Protein AF-A0A7L1SCZ1-F1 (afdb_monomer_lite)

pLDDT: mean 82.38, std 17.77, range [48.75, 98.0]

InterPro domains:
  IPR000558 Histone H2B [PR00621] (38-56)
  IPR000558 Histone H2B [PR00621] (57-77)
  IPR000558 Histone H2B [PR00621] (79-95)
  IPR000558 Histone H2B [PTHR23428] (9-95)
  IPR000558 Histone H2B [SM00427] (28-95)
  IPR007125 Core Histone H2A/H2B/H3 domain [PF00125] (20-95)
  IPR009072 Histone-fold [G3DSA:1.10.20.10] (2-95)
  IPR009072 Histone-fold [SSF47113] (8-95)

Organism: NCBI:txid3150915

Secondary structure (DSSP, 8-state):
-PPPPPPPPPPPPPP------------STT-------THHHHHHHHHHH-TT----HHHHHHHHHHHHHHHHHHHHHHHHHHHHTT-SS--TTT-

Sequence (95 aa):
MPEPAKSAPAPKKGSKKAVTKTQKKGDKKRRKTRKESYSIYVYKVLKQVHPDTGISSKAMGIMNSFVNDIFERIAGEASRLAHYNKRSTITSREI

Structure (mmCIF, N/CA/C/O backbone):
data_AF-A0A7L1SCZ1-F1
#
_entry.id   AF-A0A7L1SCZ1-F1
#
loop_
_atom_site.group_PDB
_atom_site.id
_atom_site.type_symbol
_atom_site.label_atom_id
_atom_site.label_alt_id
_atom_site.label_comp_id
_atom_site.label_asym_id
_atom_site.label_entity_id
_atom_site.label_seq_id
_atom_site.pdbx_PDB_ins_code
_atom_site.Cartn_x
_atom_site.Cartn_y
_atom_site.Cartn_z
_atom_site.occupancy
_atom_site.B_iso_or_equiv
_atom_site.auth_seq_id
_atom_site.auth_comp_id
_atom_site.auth_asym_id
_atom_site.auth_atom_id
_atom_site.pdbx_PDB_model_num
ATOM 1 N N . MET A 1 1 ? -47.213 -6.823 -54.169 1.00 48.75 1 MET A N 1
ATOM 2 C CA . MET A 1 1 ? -45.809 -6.760 -53.712 1.00 48.75 1 MET A CA 1
ATOM 3 C C . MET A 1 1 ? -45.762 -5.871 -52.476 1.00 48.75 1 MET A C 1
ATOM 5 O O . MET A 1 1 ? -46.097 -4.703 -52.625 1.00 48.75 1 MET A O 1
ATOM 9 N N . PRO A 1 2 ? -45.471 -6.393 -51.272 1.00 52.00 2 PRO A N 1
ATOM 10 C CA . PRO A 1 2 ? -45.299 -5.564 -50.080 1.00 52.00 2 PRO A CA 1
ATOM 11 C C . PRO A 1 2 ? -43.898 -4.923 -50.067 1.00 52.00 2 PRO A C 1
ATOM 13 O O . PRO A 1 2 ? -42.921 -5.566 -50.448 1.00 52.00 2 PRO A O 1
ATOM 16 N N . GLU A 1 3 ? -43.805 -3.656 -49.661 1.00 54.50 3 GLU A N 1
ATOM 17 C CA . GLU A 1 3 ? -42.536 -2.927 -49.497 1.00 54.50 3 GLU A CA 1
ATOM 18 C C . GLU A 1 3 ? -41.696 -3.489 -48.328 1.00 54.50 3 GLU A C 1
ATOM 20 O O . GLU A 1 3 ? -42.262 -3.971 -47.342 1.00 54.50 3 GLU A O 1
ATOM 25 N N . PRO A 1 4 ? -40.349 -3.423 -48.386 1.00 54.88 4 PRO A N 1
ATOM 26 C CA . PRO A 1 4 ? -39.496 -3.929 -47.318 1.00 54.88 4 PRO A CA 1
ATOM 27 C C . PRO A 1 4 ? -39.515 -2.993 -46.098 1.00 54.88 4 PRO A C 1
ATOM 29 O O . PRO A 1 4 ? -39.443 -1.768 -46.214 1.00 54.88 4 PRO A O 1
ATOM 32 N N . ALA A 1 5 ? -39.587 -3.588 -44.907 1.00 59.38 5 ALA A N 1
ATOM 33 C CA . ALA A 1 5 ? -39.615 -2.888 -43.627 1.00 59.38 5 ALA A CA 1
ATOM 34 C C . ALA A 1 5 ? -38.358 -2.020 -43.414 1.00 59.38 5 ALA A C 1
ATOM 36 O O . ALA A 1 5 ? -37.227 -2.503 -43.488 1.00 59.38 5 ALA A O 1
ATOM 37 N N . LYS A 1 6 ? -38.556 -0.732 -43.100 1.00 58.88 6 LYS A N 1
ATOM 38 C CA . LYS A 1 6 ? -37.476 0.198 -42.736 1.00 58.88 6 LYS A CA 1
ATOM 39 C C . LYS A 1 6 ? -36.841 -0.225 -41.407 1.00 58.88 6 LYS A C 1
ATOM 41 O O . LYS A 1 6 ? -37.489 -0.198 -40.364 1.00 58.88 6 LYS A O 1
ATOM 46 N N . SER A 1 7 ? -35.557 -0.568 -41.446 1.00 62.34 7 SER A N 1
ATOM 47 C CA . SER A 1 7 ? -34.710 -0.787 -40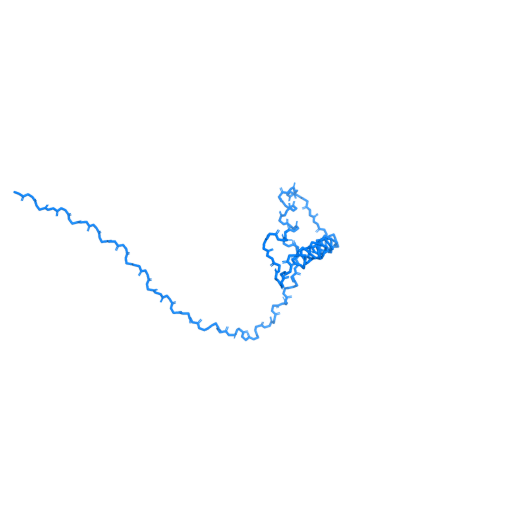.270 1.00 62.34 7 SER A CA 1
ATOM 48 C C . SER A 1 7 ? -34.615 0.479 -39.407 1.00 62.34 7 SER A C 1
ATOM 50 O O . SER A 1 7 ? -34.408 1.575 -39.934 1.00 62.34 7 SER A O 1
ATOM 52 N N . ALA A 1 8 ? -34.734 0.322 -38.085 1.00 63.66 8 ALA A N 1
ATOM 53 C CA . ALA A 1 8 ? -34.633 1.410 -37.114 1.00 63.66 8 ALA A CA 1
ATOM 54 C C . ALA A 1 8 ? -33.282 2.161 -37.214 1.00 63.66 8 ALA A C 1
ATOM 56 O O . A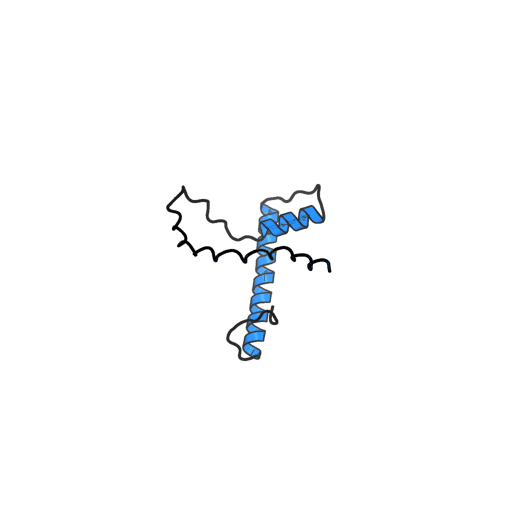LA A 1 8 ? -32.252 1.528 -37.464 1.00 63.66 8 ALA A O 1
ATOM 57 N N . PRO A 1 9 ? -33.240 3.493 -37.003 1.00 57.94 9 PRO A N 1
ATOM 58 C CA . PRO A 1 9 ? -31.997 4.250 -37.096 1.00 57.94 9 PRO A CA 1
ATOM 59 C C . PRO A 1 9 ? -31.035 3.880 -35.958 1.00 57.94 9 PRO A C 1
ATOM 61 O O . PRO A 1 9 ? -31.393 3.945 -34.783 1.00 57.94 9 PRO A O 1
ATOM 64 N N . ALA A 1 10 ? -29.793 3.536 -36.307 1.00 65.81 10 ALA A N 1
ATOM 65 C CA . ALA A 1 10 ? -28.718 3.289 -35.348 1.00 65.81 10 ALA A CA 1
ATOM 66 C C . ALA A 1 10 ? -28.426 4.539 -34.481 1.00 65.81 10 ALA A C 1
ATOM 68 O O . ALA A 1 10 ? -28.503 5.669 -34.981 1.00 65.81 10 ALA A O 1
ATOM 69 N N . PRO A 1 11 ? -28.056 4.375 -33.194 1.00 57.38 11 PRO A N 1
ATOM 70 C CA . PRO A 1 11 ? -27.826 5.501 -32.296 1.00 57.38 11 PRO A CA 1
ATOM 71 C C . PRO A 1 11 ? -26.616 6.320 -32.762 1.00 57.38 11 PRO A C 1
ATOM 73 O O . PRO A 1 11 ? -25.507 5.805 -32.922 1.00 57.38 11 PRO A O 1
ATOM 76 N N . LYS A 1 12 ? -26.826 7.623 -32.985 1.00 64.75 12 LYS A N 1
ATOM 77 C CA . LYS A 1 12 ? -25.767 8.552 -33.399 1.00 64.75 12 LYS A CA 1
ATOM 78 C C . LYS A 1 12 ? -24.700 8.649 -32.303 1.00 64.75 12 LYS A C 1
ATOM 80 O O . LYS A 1 12 ? -24.985 9.017 -31.165 1.00 64.75 12 LYS A O 1
ATOM 85 N N . LYS A 1 13 ? -23.459 8.329 -32.679 1.00 61.53 13 LYS A N 1
ATOM 86 C CA . LYS A 1 13 ? -22.248 8.398 -31.852 1.00 61.53 13 LYS A CA 1
ATOM 87 C C . LYS A 1 13 ? -22.113 9.802 -31.248 1.00 61.53 13 LYS A C 1
ATOM 89 O O . LYS A 1 13 ? -21.985 10.779 -31.982 1.00 61.53 13 LYS A O 1
ATOM 94 N N . GLY A 1 14 ? -22.179 9.882 -29.918 1.00 59.28 14 GLY A N 1
ATOM 95 C CA . GLY A 1 14 ? -22.166 11.134 -29.165 1.00 59.28 14 GLY A CA 1
ATOM 96 C C . GLY A 1 14 ? -20.988 12.034 -29.537 1.00 59.28 14 GLY A C 1
ATOM 97 O O . GLY A 1 14 ? -19.837 11.599 -29.600 1.00 59.28 14 GLY A O 1
ATOM 98 N N . SER A 1 15 ? -21.297 13.301 -29.792 1.00 62.28 15 SER A N 1
ATOM 99 C CA . SER A 1 15 ? -20.349 14.371 -30.084 1.00 62.28 15 SER A CA 1
ATOM 100 C C . SER A 1 15 ? -19.286 14.488 -28.987 1.00 62.28 15 SER A C 1
ATOM 102 O O . SER A 1 15 ? -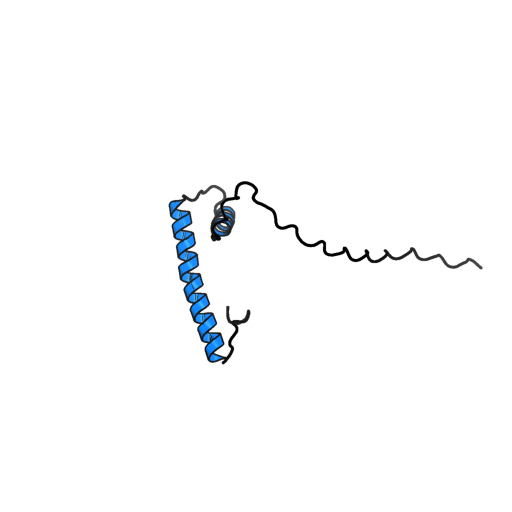19.608 14.552 -27.798 1.00 62.28 15 SER A O 1
ATOM 104 N N . LYS A 1 16 ? -18.011 14.522 -29.400 1.00 63.41 16 LYS A N 1
ATOM 105 C CA . LYS A 1 16 ? -16.841 14.719 -28.531 1.00 63.41 16 LYS A CA 1
ATOM 106 C C . LYS A 1 16 ? -17.083 15.916 -27.605 1.00 63.41 16 LYS A C 1
ATOM 108 O O . LYS A 1 16 ? -17.166 17.048 -28.074 1.00 63.41 16 LYS A O 1
ATOM 113 N N . LYS A 1 17 ? -17.174 15.676 -26.292 1.00 62.97 17 LYS A N 1
ATOM 114 C CA . LYS A 1 17 ? -17.150 16.758 -25.300 1.00 62.97 17 LYS A CA 1
ATOM 115 C C . LYS A 1 17 ? -15.793 17.453 -25.397 1.00 62.97 17 LYS A C 1
ATOM 117 O O . LYS A 1 17 ? -14.759 16.812 -25.220 1.00 62.97 17 LYS A O 1
ATOM 122 N N . ALA A 1 18 ? -15.810 18.748 -25.705 1.00 62.75 18 ALA A N 1
ATOM 123 C CA . ALA A 1 18 ? -14.624 19.587 -25.664 1.00 62.75 18 ALA A CA 1
ATOM 124 C C . ALA A 1 18 ? -14.027 19.547 -24.250 1.00 62.75 18 ALA A C 1
ATOM 126 O O . ALA A 1 18 ? -14.743 19.694 -23.257 1.00 62.75 18 ALA A O 1
ATOM 127 N N . VAL A 1 19 ? -12.717 19.321 -24.159 1.00 63.31 19 VAL A N 1
ATOM 128 C CA . VAL A 1 19 ? -11.989 19.327 -22.889 1.00 63.31 19 VAL A CA 1
ATOM 129 C C . VAL A 1 19 ? -11.921 20.772 -22.403 1.00 63.31 19 VAL A C 1
ATOM 131 O O . VAL A 1 19 ? -11.090 21.559 -22.848 1.00 63.31 19 VAL A O 1
ATOM 134 N N . THR A 1 20 ? -12.829 21.149 -21.506 1.00 61.12 20 THR A N 1
ATOM 135 C CA . THR A 1 20 ? -12.758 22.434 -20.808 1.00 61.12 20 THR A CA 1
ATOM 136 C C . THR A 1 20 ? -11.546 22.434 -19.885 1.00 61.12 20 THR A C 1
ATOM 138 O O . THR A 1 20 ? -11.416 21.560 -19.026 1.00 61.12 20 THR A O 1
ATOM 141 N N . LYS A 1 21 ? -10.669 23.427 -20.064 1.00 59.97 21 LYS A N 1
ATOM 142 C CA . LYS A 1 21 ? -9.484 23.690 -19.240 1.00 59.97 21 LYS A CA 1
ATOM 143 C C . LYS A 1 21 ? -9.879 23.659 -17.759 1.00 59.97 21 LYS A C 1
ATOM 145 O O . LYS A 1 21 ? -10.722 24.442 -17.323 1.00 59.97 21 LYS A O 1
ATOM 150 N N . THR A 1 22 ? -9.299 22.736 -16.997 1.00 60.53 22 THR A N 1
ATOM 151 C CA . THR A 1 22 ? -9.562 22.561 -15.566 1.00 60.53 22 THR A CA 1
ATOM 152 C C . THR A 1 22 ? -9.253 23.869 -14.842 1.00 60.53 22 THR A C 1
ATOM 154 O O . THR A 1 22 ? -8.100 24.298 -14.781 1.00 60.53 22 THR A O 1
ATOM 157 N N . GLN A 1 23 ? -10.281 24.533 -14.307 1.00 59.25 23 GLN A N 1
ATOM 158 C CA . GLN A 1 23 ? -10.094 25.706 -13.458 1.00 59.25 23 GLN A CA 1
ATOM 159 C C . GLN A 1 23 ? -9.224 25.304 -12.258 1.00 59.25 23 GLN A C 1
ATOM 161 O O . GLN A 1 23 ? -9.579 24.389 -11.508 1.00 59.25 23 GLN A O 1
ATOM 166 N N . LYS A 1 24 ? -8.082 25.983 -12.068 1.00 58.88 24 LYS A N 1
ATOM 167 C CA . LYS A 1 24 ? -7.315 25.914 -10.817 1.00 58.88 24 LYS A CA 1
ATOM 168 C C . LYS A 1 24 ? -8.268 26.329 -9.697 1.00 58.88 24 LYS A C 1
ATOM 170 O O . LYS A 1 24 ? -8.646 27.493 -9.610 1.00 58.88 24 LYS A O 1
ATOM 175 N N . LYS A 1 25 ? -8.696 25.368 -8.874 1.00 57.56 25 LYS A N 1
ATOM 176 C CA . LYS A 1 25 ? -9.478 25.636 -7.663 1.00 57.56 25 LYS A CA 1
ATOM 177 C C . LYS A 1 25 ? -8.629 26.519 -6.751 1.00 57.56 25 LYS A C 1
ATOM 179 O O . LYS A 1 25 ? -7.741 26.019 -6.067 1.00 57.56 25 LYS A O 1
ATOM 184 N N . GLY A 1 26 ? -8.906 27.820 -6.795 1.00 49.47 26 GLY A N 1
ATOM 185 C CA . GLY A 1 26 ? -8.409 28.797 -5.839 1.00 49.47 26 GLY A CA 1
ATOM 186 C C . GLY A 1 26 ? -8.803 28.417 -4.415 1.00 49.47 26 GLY A C 1
ATOM 187 O O . GLY A 1 26 ? -9.781 27.694 -4.193 1.00 49.47 26 GLY A O 1
ATOM 188 N N . ASP A 1 27 ? -7.981 28.889 -3.485 1.00 55.66 27 ASP A N 1
ATOM 189 C CA . ASP A 1 27 ? -7.944 28.658 -2.044 1.00 55.66 27 ASP A CA 1
ATOM 190 C C . ASP A 1 27 ? -9.306 28.615 -1.328 1.00 55.66 27 ASP A C 1
ATOM 192 O O . ASP A 1 27 ? -9.688 29.498 -0.563 1.00 55.66 27 ASP A O 1
ATOM 196 N N . LYS A 1 28 ? -10.024 27.498 -1.468 1.00 58.00 28 LYS A N 1
ATOM 197 C CA . LYS A 1 28 ? -10.989 27.063 -0.456 1.00 58.00 28 LYS A CA 1
ATOM 198 C C . LYS A 1 28 ? -10.184 26.542 0.723 1.00 58.00 28 LYS A C 1
ATOM 200 O O . LYS A 1 28 ? -9.644 25.442 0.606 1.00 58.00 28 LYS A O 1
ATOM 205 N N . LYS A 1 29 ? -10.096 27.343 1.799 1.00 60.78 29 LYS A N 1
ATOM 206 C CA . LYS A 1 29 ? -9.672 26.996 3.178 1.00 60.78 29 LYS A CA 1
ATOM 207 C C . LYS A 1 29 ? -9.168 25.549 3.248 1.00 60.78 29 LYS A C 1
ATOM 209 O O . LYS A 1 29 ? -9.956 24.616 3.404 1.00 60.78 29 LYS A O 1
ATOM 214 N N . ARG A 1 30 ? -7.875 25.401 2.923 1.00 58.53 30 ARG A N 1
ATOM 215 C CA . ARG A 1 30 ? -7.230 24.173 2.436 1.00 58.53 30 ARG A CA 1
ATOM 216 C C . ARG A 1 30 ? -7.769 22.936 3.150 1.00 58.53 30 ARG A C 1
ATOM 218 O O . ARG A 1 30 ? -7.495 22.729 4.330 1.00 58.53 30 ARG A O 1
ATOM 225 N N . ARG A 1 31 ? -8.487 22.079 2.410 1.00 62.03 31 ARG A N 1
ATOM 226 C CA . ARG A 1 31 ? -8.591 20.650 2.743 1.00 62.03 31 ARG A CA 1
ATOM 227 C C . ARG A 1 31 ? -7.182 20.218 3.132 1.00 62.03 31 ARG A C 1
ATOM 229 O O . ARG A 1 31 ? -6.294 20.316 2.287 1.00 62.03 31 ARG A O 1
ATOM 236 N N . LYS A 1 32 ? -6.982 19.828 4.397 1.00 61.41 32 LYS A N 1
ATOM 237 C CA . LYS A 1 32 ? -5.713 19.285 4.894 1.00 61.41 32 LYS A CA 1
ATOM 238 C C . LYS A 1 32 ? -5.210 18.330 3.823 1.00 61.41 32 LYS A C 1
ATOM 240 O O . LYS A 1 32 ? -5.931 17.382 3.505 1.00 61.41 32 LYS A O 1
ATOM 245 N N . THR A 1 33 ? -4.074 18.653 3.203 1.00 57.16 33 THR A N 1
ATOM 246 C CA . THR A 1 33 ? -3.461 17.839 2.154 1.00 57.16 33 THR A CA 1
ATOM 247 C C . THR A 1 33 ? -3.476 16.423 2.690 1.00 57.16 33 THR A C 1
ATOM 249 O O . THR A 1 33 ? -2.928 16.170 3.768 1.00 57.16 33 THR A O 1
ATOM 252 N N . ARG A 1 34 ? -4.274 15.552 2.067 1.00 60.09 34 ARG A N 1
ATOM 253 C CA . ARG A 1 34 ? -4.479 14.209 2.593 1.00 60.09 34 ARG A CA 1
ATOM 254 C C . ARG A 1 34 ? -3.095 13.580 2.601 1.00 60.09 34 ARG A C 1
ATOM 256 O O . ARG A 1 34 ? -2.522 13.424 1.531 1.00 60.09 34 ARG A O 1
ATOM 263 N N . LYS A 1 35 ? -2.549 13.288 3.786 1.00 70.12 35 LYS A N 1
ATOM 264 C CA . LYS A 1 35 ? -1.341 12.469 3.870 1.00 70.12 35 LYS A CA 1
ATOM 265 C C . LYS A 1 35 ? -1.683 11.168 3.158 1.00 70.12 35 LYS A C 1
ATOM 267 O O . LYS A 1 35 ? -2.650 10.509 3.544 1.00 70.12 35 LYS A O 1
ATOM 272 N N . GLU A 1 36 ? -0.972 10.882 2.078 1.00 74.56 36 GLU A N 1
ATOM 273 C CA . GLU A 1 36 ? -1.090 9.604 1.397 1.00 74.56 36 GLU A CA 1
ATOM 274 C C . GLU A 1 36 ? -0.692 8.530 2.411 1.00 74.56 36 GLU A C 1
ATOM 276 O O . GLU A 1 36 ? 0.385 8.577 3.003 1.00 74.56 36 GLU A O 1
ATOM 281 N N . SER A 1 37 ? -1.643 7.657 2.737 1.00 88.19 37 SER A N 1
ATOM 282 C CA . SER A 1 37 ? -1.479 6.610 3.739 1.00 88.19 37 SER A CA 1
ATOM 283 C C . SER A 1 37 ? -2.268 5.376 3.328 1.00 88.19 37 SER A C 1
ATOM 285 O O . SER A 1 37 ? -3.308 5.464 2.664 1.00 88.19 37 SER A O 1
ATOM 287 N N . TYR A 1 38 ? -1.818 4.218 3.799 1.00 93.62 38 TYR A N 1
ATOM 288 C CA . TYR A 1 38 ? -2.465 2.933 3.545 1.00 93.62 38 TYR A CA 1
ATOM 289 C C . TYR A 1 38 ? -3.699 2.695 4.428 1.00 93.62 38 TYR A C 1
ATOM 291 O O . TYR A 1 38 ? -4.349 1.656 4.329 1.00 93.62 38 TYR A O 1
ATOM 299 N N . SER A 1 39 ? -4.082 3.669 5.261 1.00 91.75 39 SER A N 1
ATOM 300 C CA . SER A 1 39 ? -5.129 3.522 6.281 1.00 91.75 39 SER A CA 1
ATOM 301 C C . SER A 1 39 ? -6.497 3.123 5.715 1.00 91.75 39 SER A C 1
ATOM 303 O O . SER A 1 39 ? -7.254 2.423 6.382 1.00 91.75 39 SER A O 1
ATOM 305 N N . ILE A 1 40 ? -6.815 3.530 4.479 1.00 93.56 40 ILE A N 1
ATOM 306 C CA . ILE A 1 40 ? -8.056 3.119 3.799 1.00 93.56 40 ILE A CA 1
ATOM 307 C C . ILE A 1 40 ? -8.083 1.600 3.620 1.00 93.56 40 ILE A C 1
ATOM 309 O O . ILE A 1 40 ? -9.104 0.965 3.871 1.00 93.56 40 ILE A O 1
ATOM 313 N N . TYR A 1 41 ? -6.970 1.028 3.164 1.00 95.62 41 TYR A N 1
ATOM 314 C CA . TYR A 1 41 ? -6.867 -0.391 2.847 1.00 95.62 41 TYR A CA 1
ATOM 315 C C . TYR A 1 41 ? -6.803 -1.230 4.115 1.00 95.62 41 TYR A C 1
ATOM 317 O O . TYR A 1 41 ? -7.511 -2.227 4.200 1.00 95.62 41 TYR A O 1
ATOM 325 N N . VAL A 1 42 ? -6.066 -0.767 5.131 1.00 95.56 42 VAL A N 1
ATOM 326 C CA . VAL A 1 42 ? -6.051 -1.412 6.452 1.00 95.56 42 VAL A CA 1
ATOM 327 C C . VAL A 1 42 ? -7.473 -1.508 7.010 1.00 95.56 42 VAL A C 1
ATOM 329 O O . VAL A 1 42 ? -7.884 -2.575 7.449 1.00 95.56 42 VAL A O 1
ATOM 332 N N . TYR A 1 43 ? -8.265 -0.431 6.927 1.00 95.69 43 TYR A N 1
ATOM 333 C CA . TYR A 1 43 ? -9.653 -0.452 7.394 1.00 95.69 43 TYR A CA 1
ATOM 334 C C . TYR A 1 43 ? -10.554 -1.370 6.556 1.00 95.69 43 TYR A C 1
ATOM 336 O O . TYR A 1 43 ? -11.346 -2.127 7.113 1.00 95.69 43 TYR A O 1
ATOM 344 N N . LYS A 1 44 ? -10.429 -1.325 5.221 1.00 96.62 44 LYS A N 1
ATOM 345 C CA . LYS A 1 44 ? -11.210 -2.180 4.314 1.00 96.62 44 LYS A CA 1
ATOM 346 C C . LYS A 1 44 ? -10.960 -3.664 4.571 1.00 96.62 44 LYS A C 1
ATOM 348 O O . LYS A 1 44 ? -11.919 -4.408 4.738 1.00 96.62 44 LYS A O 1
ATOM 353 N N . VAL A 1 45 ? -9.692 -4.075 4.632 1.00 97.50 45 VAL A N 1
ATOM 354 C CA . VAL A 1 45 ? -9.323 -5.474 4.877 1.00 97.50 45 VAL A CA 1
ATOM 355 C C . VAL A 1 45 ? -9.765 -5.890 6.272 1.00 97.50 45 VAL A C 1
ATOM 357 O O . VAL A 1 45 ? -10.413 -6.921 6.402 1.00 97.50 45 VAL A O 1
ATOM 360 N N . LEU A 1 46 ? -9.520 -5.061 7.296 1.00 97.31 46 LEU A N 1
ATOM 361 C CA . LEU A 1 46 ? -9.947 -5.356 8.664 1.00 97.31 46 LEU A CA 1
ATOM 362 C C . LEU A 1 46 ? -11.452 -5.623 8.750 1.00 97.31 46 LEU A C 1
ATOM 364 O O . LEU A 1 46 ? -11.842 -6.604 9.363 1.00 97.31 46 LEU A O 1
ATOM 368 N N . LYS A 1 47 ? -12.297 -4.798 8.121 1.00 97.06 47 LYS A N 1
ATOM 369 C CA . LYS A 1 47 ? -13.754 -5.007 8.145 1.00 97.06 47 LYS A CA 1
ATOM 370 C C . LYS A 1 47 ? -14.223 -6.187 7.305 1.00 97.06 47 LYS A C 1
ATOM 372 O O . LYS A 1 47 ? -15.279 -6.735 7.599 1.00 97.06 47 LYS A O 1
ATOM 377 N N . GLN A 1 48 ? -13.449 -6.591 6.304 1.00 97.81 48 GLN A N 1
ATOM 378 C CA . GLN A 1 48 ? -13.722 -7.806 5.546 1.00 97.81 48 GLN A CA 1
ATOM 379 C C . GLN A 1 48 ? -13.452 -9.072 6.376 1.00 97.81 48 GLN A C 1
ATOM 381 O O . GLN A 1 48 ? -14.212 -10.026 6.256 1.00 97.81 48 GLN A O 1
ATOM 386 N N . VAL A 1 49 ? -12.403 -9.088 7.210 1.00 98.00 49 VAL A N 1
ATOM 387 C CA . VAL A 1 49 ? -12.048 -10.263 8.037 1.00 98.00 49 VAL A CA 1
ATOM 388 C C . VAL A 1 49 ? -12.681 -10.253 9.434 1.00 98.00 49 VAL A C 1
ATOM 390 O O . VAL A 1 49 ? -13.017 -11.306 9.964 1.00 98.00 49 VAL A O 1
ATOM 393 N N . HIS A 1 50 ? -12.874 -9.071 10.023 1.00 97.50 50 HIS A N 1
ATOM 394 C CA . HIS A 1 50 ? -13.404 -8.862 11.373 1.00 97.50 50 HIS A CA 1
ATOM 395 C C . HIS A 1 50 ? -14.374 -7.662 11.400 1.00 97.50 50 HIS A C 1
ATOM 397 O O . HIS A 1 50 ? -13.983 -6.539 11.749 1.00 97.50 50 HIS A O 1
ATOM 403 N N . PRO A 1 51 ? -15.657 -7.873 11.048 1.00 97.31 51 PRO A N 1
ATOM 404 C CA . PRO A 1 51 ? -16.657 -6.805 10.962 1.00 97.31 51 PRO A CA 1
ATOM 405 C C . PRO A 1 51 ? -16.869 -6.037 12.273 1.00 97.31 51 PRO A C 1
ATOM 407 O O . PRO A 1 51 ? -17.027 -4.814 12.247 1.00 97.31 51 PRO A O 1
ATOM 410 N N . ASP A 1 52 ? -16.778 -6.715 13.417 1.00 97.25 52 ASP A N 1
ATOM 411 C CA . ASP A 1 52 ? -17.097 -6.141 14.733 1.00 97.25 52 ASP A CA 1
ATOM 412 C C . ASP A 1 52 ? -15.873 -5.581 15.470 1.00 97.25 52 ASP A C 1
ATOM 414 O O . ASP A 1 52 ? -15.993 -4.906 16.491 1.00 97.25 52 ASP A O 1
ATOM 418 N N . THR A 1 53 ? -14.669 -5.798 14.937 1.00 96.50 53 THR A N 1
ATOM 419 C CA . THR A 1 53 ? -13.427 -5.323 15.556 1.00 96.50 53 THR A CA 1
ATOM 420 C C . THR A 1 53 ? -13.050 -3.931 15.047 1.00 96.50 53 THR A C 1
ATOM 422 O O . THR A 1 53 ? -13.235 -3.582 13.875 1.00 96.50 53 THR A O 1
ATOM 425 N N . GLY A 1 54 ? -12.531 -3.098 15.950 1.00 95.19 54 GLY A N 1
ATOM 426 C CA . GLY A 1 54 ? -11.956 -1.787 15.649 1.00 95.19 54 GLY A CA 1
ATOM 427 C C . GLY A 1 54 ? -10.432 -1.792 15.768 1.00 95.19 54 GLY A C 1
ATOM 428 O O . GLY A 1 54 ? -9.847 -2.680 16.378 1.00 95.19 54 GLY A O 1
ATOM 429 N N . ILE A 1 55 ? -9.780 -0.773 15.209 1.00 97.06 55 ILE A N 1
ATOM 430 C CA . ILE A 1 55 ? -8.328 -0.584 15.304 1.00 97.06 55 ILE A CA 1
ATOM 431 C C . ILE A 1 55 ? -8.023 0.796 15.885 1.00 97.06 55 ILE A C 1
ATOM 433 O O . ILE A 1 55 ? -8.635 1.794 15.501 1.00 97.06 55 ILE A O 1
ATOM 437 N N . SER A 1 56 ? -7.077 0.859 16.822 1.00 97.50 56 SER A N 1
ATOM 438 C CA . SER A 1 56 ? -6.646 2.122 17.423 1.00 97.50 56 SER A CA 1
ATOM 439 C C . SER A 1 56 ? -5.821 2.962 16.441 1.00 97.50 56 SER A C 1
ATOM 441 O O . SER A 1 56 ? -5.221 2.448 15.496 1.00 97.50 56 SER A O 1
ATOM 443 N N . SER A 1 57 ? -5.729 4.271 16.683 1.00 93.88 57 SER A N 1
ATOM 444 C CA . SER A 1 57 ? -4.900 5.176 15.873 1.00 93.88 57 SER A CA 1
ATOM 445 C C . SER A 1 57 ? -3.412 4.806 15.910 1.00 93.88 57 SER A C 1
ATOM 447 O O . SER A 1 57 ? -2.733 4.890 14.886 1.00 93.88 57 SER A O 1
ATOM 449 N N . LYS A 1 58 ? -2.913 4.337 17.064 1.00 96.12 58 LYS A N 1
ATOM 450 C CA . LYS A 1 58 ? -1.535 3.851 17.225 1.00 96.12 58 LYS A CA 1
ATOM 451 C C . LYS A 1 58 ? -1.287 2.603 16.379 1.00 96.12 58 LYS A C 1
ATOM 453 O O . LYS A 1 58 ? -0.316 2.567 15.631 1.00 96.12 58 LYS A O 1
ATOM 458 N N . ALA A 1 59 ? -2.184 1.617 16.450 1.00 96.69 59 ALA A N 1
ATOM 459 C CA . ALA A 1 59 ? -2.080 0.400 15.648 1.00 96.69 59 ALA A CA 1
ATOM 460 C C . ALA A 1 59 ? -2.185 0.703 14.145 1.00 96.69 59 ALA A C 1
ATOM 462 O O . ALA A 1 59 ? -1.408 0.176 13.357 1.00 96.69 59 ALA A O 1
ATOM 463 N N . MET A 1 60 ? -3.060 1.630 13.748 1.00 96.06 60 MET A N 1
ATOM 464 C CA . MET A 1 60 ? -3.142 2.107 12.366 1.00 96.06 60 MET A CA 1
ATOM 465 C C . MET A 1 60 ? -1.819 2.727 11.884 1.00 96.06 60 MET A C 1
ATOM 467 O O . MET A 1 60 ? -1.408 2.497 10.747 1.00 96.06 60 MET A O 1
ATOM 471 N N . GLY A 1 61 ? -1.139 3.498 12.740 1.00 95.12 61 GLY A N 1
ATOM 472 C CA . GLY A 1 61 ? 0.182 4.058 12.445 1.00 95.12 61 GLY A CA 1
ATOM 473 C C . GLY A 1 61 ? 1.250 2.981 12.248 1.00 95.12 61 GLY A C 1
ATOM 474 O O . GLY A 1 61 ? 1.983 3.031 11.265 1.00 95.12 61 GLY A O 1
ATOM 475 N N . ILE A 1 62 ? 1.283 1.976 13.128 1.00 96.44 62 ILE A N 1
ATOM 476 C CA . ILE A 1 62 ? 2.207 0.834 13.026 1.00 96.44 62 ILE A CA 1
ATOM 477 C C . ILE A 1 62 ? 1.969 0.061 11.725 1.00 96.44 62 ILE A C 1
ATOM 479 O O . ILE A 1 62 ? 2.919 -0.200 10.994 1.00 96.44 62 ILE A O 1
ATOM 483 N N . MET A 1 63 ? 0.710 -0.230 11.388 1.00 97.19 63 MET A N 1
ATOM 484 C CA . MET A 1 63 ? 0.354 -0.909 10.136 1.00 97.19 63 MET A CA 1
ATOM 485 C C . MET A 1 63 ? 0.790 -0.108 8.906 1.00 97.19 63 MET A C 1
ATOM 487 O O . MET A 1 63 ? 1.276 -0.680 7.937 1.00 97.19 63 MET A O 1
ATOM 491 N N . ASN A 1 64 ? 0.653 1.219 8.941 1.00 94.56 64 ASN A N 1
ATOM 492 C CA . ASN A 1 64 ? 1.110 2.068 7.845 1.00 94.56 64 ASN A CA 1
ATOM 493 C C . ASN A 1 64 ? 2.638 2.022 7.680 1.00 94.56 64 ASN A C 1
ATOM 495 O O . ASN A 1 64 ? 3.120 1.923 6.556 1.00 94.56 64 ASN A O 1
ATOM 499 N N . SER A 1 65 ? 3.395 2.069 8.779 1.00 95.56 65 SER A N 1
ATOM 500 C CA . SER A 1 65 ? 4.856 1.938 8.738 1.00 95.56 65 SER A CA 1
ATOM 501 C C . SER A 1 65 ? 5.305 0.550 8.283 1.00 95.56 65 SER A C 1
ATOM 503 O O . SER A 1 65 ? 6.257 0.450 7.520 1.00 95.56 65 SER A O 1
ATOM 505 N N . PHE A 1 66 ? 4.599 -0.505 8.692 1.00 96.56 66 PHE A N 1
ATOM 506 C CA . PHE A 1 66 ? 4.873 -1.869 8.242 1.00 96.56 66 PHE A CA 1
ATOM 507 C C . PHE A 1 66 ? 4.730 -2.003 6.722 1.00 96.56 66 PHE A C 1
ATOM 509 O O . PHE A 1 66 ? 5.620 -2.528 6.060 1.00 96.56 66 PHE A O 1
ATOM 516 N N . VA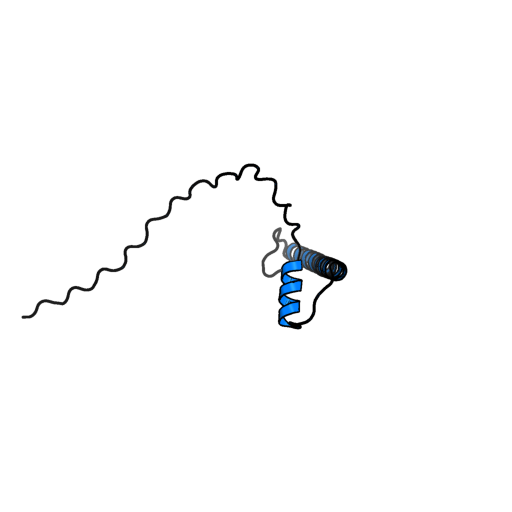L A 1 67 ? 3.644 -1.470 6.150 1.00 96.50 67 VAL A N 1
ATOM 517 C CA . VAL A 1 67 ? 3.457 -1.483 4.692 1.00 96.50 67 VAL A CA 1
ATOM 518 C C . VAL A 1 67 ? 4.555 -0.684 3.986 1.00 96.50 67 VAL A C 1
ATOM 520 O O . VAL A 1 67 ? 5.032 -1.130 2.950 1.00 96.50 67 VAL A O 1
ATOM 523 N N . ASN A 1 68 ? 4.994 0.449 4.545 1.00 95.50 68 ASN A N 1
ATOM 524 C CA . ASN A 1 68 ? 6.106 1.222 3.983 1.00 95.50 68 ASN A CA 1
ATOM 525 C C . ASN A 1 68 ? 7.432 0.444 3.974 1.00 95.50 68 ASN A C 1
ATOM 527 O O . ASN A 1 68 ? 8.084 0.424 2.938 1.00 95.50 68 ASN A O 1
ATOM 531 N N . ASP A 1 69 ? 7.808 -0.219 5.074 1.00 96.75 69 ASP A N 1
ATOM 532 C CA . ASP A 1 69 ? 9.053 -1.009 5.144 1.00 96.75 69 ASP A CA 1
ATOM 533 C C . ASP A 1 69 ? 9.072 -2.107 4.068 1.00 96.75 69 ASP A C 1
ATOM 535 O O . ASP A 1 69 ? 10.036 -2.254 3.321 1.00 96.75 69 ASP A O 1
ATOM 539 N N . ILE A 1 70 ? 7.961 -2.830 3.901 1.00 97.31 70 ILE A N 1
ATOM 540 C CA . ILE A 1 70 ? 7.856 -3.845 2.845 1.00 97.31 70 ILE A CA 1
ATOM 541 C C . ILE A 1 70 ? 7.839 -3.212 1.447 1.00 97.31 70 ILE A C 1
ATOM 543 O O . ILE A 1 70 ? 8.489 -3.725 0.538 1.00 97.31 70 ILE A O 1
ATOM 547 N N . PHE A 1 71 ? 7.137 -2.093 1.263 1.00 96.75 71 PHE A N 1
ATOM 548 C CA . PHE A 1 71 ? 7.083 -1.389 -0.017 1.00 96.75 71 PHE A CA 1
ATOM 549 C C . PHE A 1 71 ? 8.466 -0.902 -0.467 1.00 96.75 71 PHE A C 1
ATOM 551 O O . PHE A 1 71 ? 8.819 -1.072 -1.631 1.00 96.75 71 PHE A O 1
ATOM 558 N N . GLU A 1 72 ? 9.270 -0.347 0.442 1.00 96.31 72 GLU A N 1
ATOM 559 C CA . GLU A 1 72 ? 10.636 0.101 0.147 1.00 96.31 72 GLU A CA 1
ATOM 560 C C . GLU A 1 72 ? 11.543 -1.067 -0.256 1.00 96.31 72 GLU A C 1
ATOM 562 O O . GLU A 1 72 ? 12.310 -0.946 -1.213 1.00 96.31 72 GLU A O 1
ATOM 567 N N . ARG A 1 73 ? 11.406 -2.227 0.399 1.00 97.62 73 ARG A N 1
ATOM 568 C CA . ARG A 1 73 ? 12.134 -3.447 0.010 1.00 97.62 73 ARG A CA 1
ATOM 569 C C . ARG A 1 73 ? 11.743 -3.924 -1.387 1.00 97.62 73 ARG A C 1
ATOM 571 O O . ARG A 1 73 ? 12.624 -4.215 -2.191 1.00 97.62 73 ARG A O 1
ATOM 578 N N . ILE A 1 74 ? 10.444 -3.958 -1.695 1.00 97.50 74 ILE A N 1
ATOM 579 C CA . ILE A 1 74 ? 9.945 -4.338 -3.027 1.00 97.50 74 ILE A CA 1
ATOM 580 C C . ILE A 1 74 ? 10.455 -3.356 -4.086 1.00 97.50 74 ILE A C 1
ATOM 582 O O . ILE A 1 74 ? 10.965 -3.780 -5.117 1.00 97.50 74 ILE A O 1
ATOM 586 N N . ALA A 1 75 ? 10.380 -2.048 -3.827 1.00 97.12 75 ALA A N 1
ATOM 587 C CA . ALA A 1 75 ? 10.874 -1.028 -4.750 1.00 97.12 75 ALA A CA 1
ATOM 588 C C . ALA A 1 75 ? 12.388 -1.152 -4.997 1.00 97.12 75 ALA A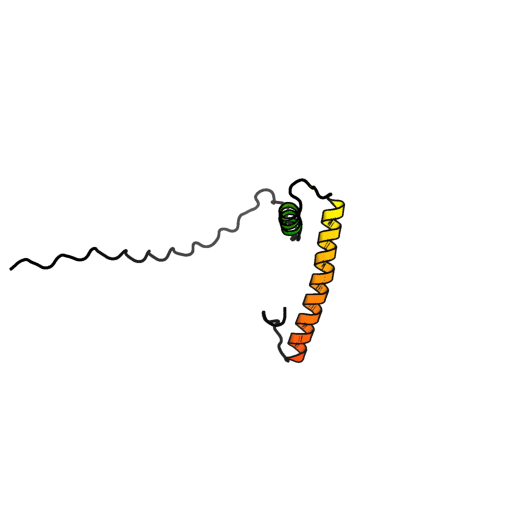 C 1
ATOM 590 O O . ALA A 1 75 ? 12.847 -0.985 -6.130 1.00 97.12 75 ALA A O 1
ATOM 591 N N . GLY A 1 76 ? 13.159 -1.478 -3.954 1.00 97.19 76 GLY A N 1
ATOM 592 C CA . GLY A 1 76 ? 14.592 -1.744 -4.055 1.00 97.19 76 GLY A CA 1
ATOM 593 C C . GLY A 1 76 ? 14.907 -2.941 -4.952 1.00 97.19 76 GLY A C 1
ATOM 594 O O . GLY A 1 76 ? 15.734 -2.826 -5.858 1.00 97.19 76 GLY A O 1
ATOM 595 N N . GLU A 1 77 ? 14.216 -4.064 -4.757 1.00 97.69 77 GLU A N 1
ATOM 596 C CA . GLU A 1 77 ? 14.402 -5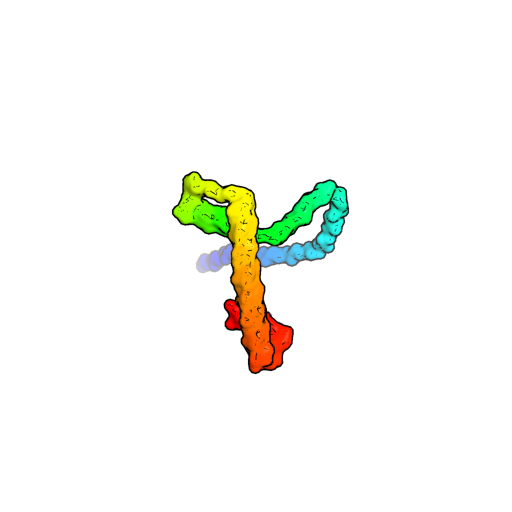.261 -5.588 1.00 97.69 77 GLU A CA 1
ATOM 597 C C . GLU A 1 77 ? 13.921 -5.055 -7.030 1.00 97.69 77 GLU A C 1
ATOM 599 O O . GLU A 1 77 ? 14.625 -5.417 -7.973 1.00 97.69 77 GLU A O 1
ATOM 604 N N . ALA A 1 78 ? 12.789 -4.381 -7.233 1.00 97.94 78 ALA A N 1
ATOM 605 C CA . ALA A 1 78 ? 12.297 -4.035 -8.564 1.00 97.94 78 ALA A CA 1
ATOM 606 C C . ALA A 1 78 ? 13.292 -3.152 -9.335 1.00 97.94 78 ALA A C 1
ATOM 608 O O . ALA A 1 78 ? 13.566 -3.382 -10.516 1.00 97.94 78 ALA A O 1
ATOM 609 N N . SER A 1 79 ? 13.884 -2.167 -8.651 1.00 97.00 79 SER A N 1
ATOM 610 C CA . SER A 1 79 ? 14.956 -1.339 -9.206 1.00 97.00 79 SER A CA 1
ATOM 611 C C . SER A 1 79 ? 16.167 -2.191 -9.590 1.00 97.00 79 SER A C 1
ATOM 613 O O . SER A 1 79 ? 16.681 -2.089 -10.706 1.00 97.00 79 SER A O 1
ATOM 615 N N . ARG A 1 80 ? 16.590 -3.101 -8.705 1.00 96.94 80 ARG A N 1
ATOM 616 C CA . ARG A 1 80 ? 17.715 -4.011 -8.948 1.00 96.94 80 ARG A CA 1
ATOM 617 C C . ARG A 1 80 ? 17.482 -4.906 -10.170 1.00 96.94 80 ARG A C 1
ATOM 619 O O . ARG A 1 80 ? 18.383 -5.040 -10.997 1.00 96.94 80 ARG A O 1
ATOM 626 N N . LEU A 1 81 ? 16.275 -5.452 -10.328 1.00 97.06 81 LEU A N 1
ATOM 627 C CA . LEU A 1 81 ? 15.881 -6.239 -11.500 1.00 97.06 81 LEU A CA 1
ATOM 628 C C . LEU A 1 81 ? 15.927 -5.410 -12.793 1.00 97.06 81 LEU A C 1
ATOM 630 O O . LEU A 1 81 ? 16.500 -5.861 -13.788 1.00 97.06 81 LEU A O 1
ATOM 634 N N . ALA A 1 82 ? 15.401 -4.182 -12.776 1.00 97.12 82 ALA A N 1
ATOM 635 C CA . ALA A 1 82 ? 15.465 -3.284 -13.930 1.00 97.12 82 ALA A CA 1
ATOM 636 C C . ALA A 1 82 ? 16.922 -2.958 -14.313 1.00 97.12 82 ALA A C 1
ATOM 638 O O . ALA A 1 82 ? 17.289 -3.020 -15.492 1.00 97.12 82 ALA A O 1
ATOM 639 N N . HIS A 1 83 ? 17.779 -2.700 -13.318 1.00 96.12 83 HIS A N 1
ATOM 640 C CA . HIS A 1 83 ? 19.210 -2.472 -13.518 1.00 96.12 83 HIS A CA 1
ATOM 641 C C . HIS A 1 83 ? 19.920 -3.688 -14.129 1.00 96.12 83 HIS A C 1
ATOM 643 O O . HIS A 1 83 ? 20.701 -3.519 -15.068 1.00 96.12 83 HIS A O 1
ATOM 649 N N . TYR A 1 84 ? 19.624 -4.910 -13.670 1.00 96.62 84 TYR A N 1
ATOM 650 C CA . TYR A 1 84 ? 20.166 -6.137 -14.270 1.00 96.62 84 TYR A CA 1
ATOM 651 C C . TYR A 1 84 ? 19.745 -6.315 -15.729 1.00 96.62 84 TYR A C 1
ATOM 653 O O . TYR A 1 84 ? 20.555 -6.719 -16.564 1.00 96.62 84 TYR A O 1
ATOM 661 N N . ASN A 1 85 ? 18.524 -5.903 -16.065 1.00 95.56 85 ASN A N 1
ATOM 662 C CA . ASN A 1 85 ? 18.015 -5.895 -17.434 1.00 95.56 85 ASN A CA 1
ATOM 663 C C . ASN A 1 85 ? 18.508 -4.701 -18.276 1.00 95.56 85 ASN A C 1
ATOM 665 O O . ASN A 1 85 ? 18.068 -4.545 -19.417 1.00 95.56 85 ASN A O 1
ATOM 669 N N . LYS A 1 86 ? 19.407 -3.855 -17.742 1.00 95.56 86 LYS A N 1
ATOM 670 C CA . LYS A 1 86 ? 19.909 -2.618 -18.373 1.00 95.56 86 LYS A CA 1
ATOM 671 C C . LYS A 1 86 ? 18.789 -1.648 -18.766 1.00 95.56 86 LYS A C 1
ATOM 673 O O . LYS A 1 86 ? 18.902 -0.914 -19.748 1.00 95.56 86 LYS A O 1
ATOM 678 N N . ARG A 1 87 ? 17.692 -1.650 -18.008 1.00 94.88 87 ARG A N 1
ATOM 679 C CA . ARG A 1 87 ? 16.555 -0.747 -18.198 1.00 94.88 87 ARG A CA 1
ATOM 680 C C . ARG A 1 87 ? 16.635 0.394 -17.193 1.00 94.88 87 ARG A C 1
ATOM 682 O O . ARG A 1 87 ? 16.946 0.191 -16.027 1.00 94.88 87 ARG A O 1
ATOM 689 N N . SER A 1 88 ? 16.317 1.601 -17.651 1.00 94.12 88 SER A N 1
ATOM 690 C CA . SER A 1 88 ? 16.214 2.807 -16.817 1.00 94.12 88 SER A CA 1
ATOM 691 C C . SER A 1 88 ? 14.801 3.035 -16.268 1.00 94.12 88 SER A C 1
ATOM 693 O O . SER A 1 88 ? 14.524 4.064 -15.659 1.00 94.12 88 SER A O 1
ATOM 695 N N . THR A 1 89 ? 13.871 2.113 -16.523 1.00 96.31 89 THR A N 1
ATOM 696 C CA . THR A 1 89 ? 12.464 2.220 -16.129 1.00 96.31 89 THR A CA 1
ATOM 697 C C . THR A 1 89 ? 11.993 0.881 -15.585 1.00 96.31 89 THR A C 1
ATOM 699 O O . THR A 1 89 ? 12.132 -0.132 -16.268 1.00 96.31 89 THR A O 1
ATOM 702 N N . ILE A 1 90 ? 11.416 0.898 -14.382 1.00 96.75 90 ILE A N 1
ATOM 703 C CA . ILE A 1 90 ? 10.759 -0.262 -13.774 1.00 96.75 90 ILE A CA 1
ATOM 704 C C . ILE A 1 90 ? 9.432 -0.501 -14.502 1.00 96.75 90 ILE A C 1
ATOM 706 O O . ILE A 1 90 ? 8.609 0.405 -14.648 1.00 96.75 90 ILE A O 1
ATOM 710 N N . THR A 1 91 ? 9.234 -1.719 -14.984 1.00 96.44 91 THR A N 1
ATOM 711 C CA . THR A 1 91 ? 8.030 -2.186 -15.668 1.00 96.44 91 THR A CA 1
ATOM 712 C C . THR A 1 91 ? 7.112 -2.928 -14.702 1.00 96.44 91 THR A C 1
ATOM 714 O O . THR A 1 91 ? 7.507 -3.332 -13.613 1.00 96.44 91 THR A O 1
ATOM 717 N N . SER A 1 92 ? 5.873 -3.175 -15.127 1.00 96.06 92 SER A N 1
ATOM 718 C CA . SER A 1 92 ? 4.895 -3.938 -14.343 1.00 96.06 92 SER A CA 1
ATOM 719 C C . SER A 1 92 ? 5.295 -5.391 -14.067 1.00 96.06 92 SER A C 1
ATOM 721 O O . SER A 1 92 ? 4.642 -6.030 -13.255 1.00 96.06 92 SER A O 1
ATOM 723 N N . ARG A 1 93 ? 6.318 -5.924 -14.749 1.00 94.50 93 ARG A N 1
ATOM 724 C CA . ARG A 1 93 ? 6.845 -7.277 -14.514 1.00 94.50 93 ARG A CA 1
ATOM 725 C C . ARG A 1 93 ? 7.900 -7.319 -13.403 1.00 94.50 93 ARG A C 1
ATOM 727 O O . ARG A 1 93 ? 8.144 -8.390 -12.866 1.00 94.50 93 ARG A O 1
ATOM 734 N N . GLU A 1 94 ? 8.564 -6.199 -13.121 1.00 91.25 94 GLU A N 1
ATOM 735 C CA . GLU A 1 94 ? 9.608 -6.116 -12.087 1.00 91.25 94 GLU A CA 1
ATOM 736 C C . GLU A 1 94 ? 9.044 -5.830 -10.686 1.00 91.25 94 GLU A C 1
ATOM 738 O O . GLU A 1 94 ? 9.791 -5.923 -9.717 1.00 91.25 94 GLU A O 1
ATOM 743 N N . ILE A 1 95 ? 7.750 -5.504 -10.588 1.00 93.75 95 ILE A N 1
ATOM 744 C CA . ILE A 1 95 ? 6.978 -5.390 -9.340 1.00 93.75 95 ILE A CA 1
ATOM 745 C C . ILE A 1 95 ? 6.335 -6.739 -9.023 1.00 93.75 95 ILE A C 1
ATOM 747 O O . ILE A 1 95 ? 6.371 -7.136 -7.839 1.00 93.75 95 ILE A O 1
#

Radius of gyration: 26.08 Å; chains: 1; bounding box: 66×39×71 Å

Foldseek 3Di:
DDDDDDDDDDDPDDDDDDPDDDPPPPDPPDPPPPPDFCLVVVVVVCCVVPVPDDDDPVRSVVVRVVVVVVVVVLVVQQVVVCVVVVHPDRDPVSD